Protein AF-A0AAD7ZLG0-F1 (afdb_monomer)

Structure (mmCIF, N/CA/C/O backbone):
data_AF-A0AAD7ZLG0-F1
#
_entry.id   AF-A0AAD7ZLG0-F1
#
loop_
_atom_site.group_PDB
_atom_site.id
_atom_site.type_symbol
_atom_site.label_atom_id
_atom_site.label_alt_id
_atom_site.label_comp_id
_atom_site.label_asym_id
_atom_site.label_entity_id
_atom_site.label_seq_id
_atom_site.pdbx_PDB_ins_code
_atom_site.Cartn_x
_atom_site.Cartn_y
_atom_site.Cartn_z
_atom_site.occupancy
_atom_site.B_iso_or_equiv
_atom_site.auth_seq_id
_atom_site.auth_comp_id
_atom_site.auth_asym_id
_atom_site.auth_atom_id
_atom_site.pdbx_PDB_model_num
ATOM 1 N N . MET A 1 1 ? 21.319 23.544 24.319 1.00 53.62 1 MET A N 1
ATOM 2 C CA . MET A 1 1 ? 20.885 22.191 23.913 1.00 53.62 1 MET A CA 1
ATOM 3 C C . MET A 1 1 ? 19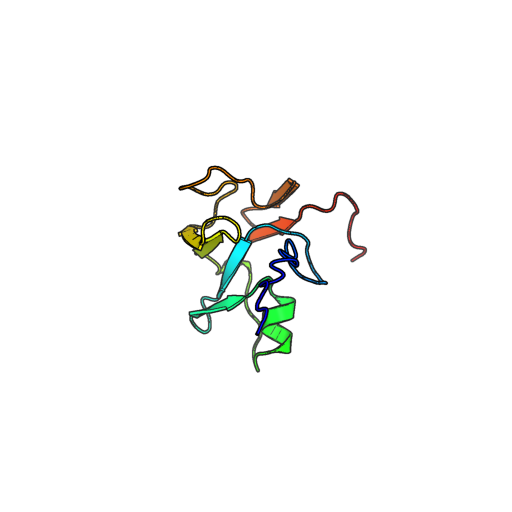.378 22.239 23.693 1.00 53.62 1 MET A C 1
ATOM 5 O O . MET A 1 1 ? 18.639 22.139 24.660 1.00 53.62 1 MET A O 1
ATOM 9 N N . ALA A 1 2 ? 18.917 22.511 22.471 1.00 42.88 2 ALA A N 1
ATOM 10 C CA . ALA A 1 2 ? 17.490 22.555 22.152 1.00 42.88 2 ALA A CA 1
ATOM 11 C C . ALA A 1 2 ? 17.229 21.577 21.005 1.00 42.88 2 ALA A C 1
ATOM 13 O O . ALA A 1 2 ? 17.585 21.847 19.863 1.00 42.88 2 ALA A O 1
ATOM 14 N N . TYR A 1 3 ? 16.661 20.419 21.330 1.00 49.38 3 TYR A N 1
ATOM 15 C CA . TYR A 1 3 ? 16.173 19.458 20.347 1.00 49.38 3 TYR A CA 1
ATOM 16 C C . TYR A 1 3 ? 14.654 19.616 20.300 1.00 49.38 3 TYR A C 1
ATOM 18 O O . TYR A 1 3 ? 13.942 19.069 21.138 1.00 49.38 3 TYR A O 1
ATOM 26 N N . ALA A 1 4 ? 14.156 20.391 19.343 1.00 52.69 4 ALA A N 1
ATOM 27 C CA . ALA A 1 4 ? 12.769 20.287 18.916 1.00 52.69 4 ALA A CA 1
ATOM 28 C C . ALA A 1 4 ? 12.778 19.438 17.644 1.00 52.69 4 ALA A C 1
ATOM 30 O O . ALA A 1 4 ? 13.212 19.895 16.588 1.00 52.69 4 ALA A O 1
ATOM 31 N N . LYS A 1 5 ? 12.375 18.168 17.770 1.00 46.84 5 LYS A N 1
ATOM 32 C CA . LYS A 1 5 ? 12.099 17.29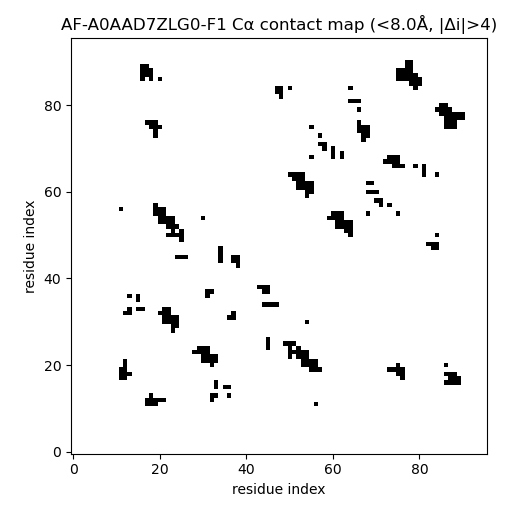0 16.630 1.00 46.84 5 LYS A CA 1
ATOM 33 C C . LYS A 1 5 ? 11.024 17.961 15.776 1.00 46.84 5 LYS A C 1
ATOM 35 O O . LYS A 1 5 ? 9.863 18.010 16.171 1.00 46.84 5 LYS A O 1
ATOM 40 N N . MET A 1 6 ? 11.423 18.494 14.630 1.00 49.72 6 MET A N 1
ATOM 41 C CA . MET A 1 6 ? 10.501 18.915 13.585 1.00 49.72 6 MET A CA 1
ATOM 42 C C . MET A 1 6 ? 10.023 17.650 12.863 1.00 49.72 6 MET A C 1
ATOM 44 O O . MET A 1 6 ? 10.628 17.194 11.900 1.00 49.72 6 MET A O 1
ATOM 48 N N . GLU A 1 7 ? 8.962 17.041 13.389 1.00 55.38 7 GLU A N 1
ATOM 49 C CA . GLU A 1 7 ? 8.160 16.037 12.687 1.00 55.38 7 GLU A CA 1
ATOM 50 C C . GLU A 1 7 ? 7.354 16.758 11.597 1.00 55.38 7 GLU A C 1
ATOM 52 O O . GLU A 1 7 ? 6.257 17.248 11.856 1.00 55.38 7 GLU A O 1
ATOM 57 N N . SER A 1 8 ? 7.897 16.889 10.388 1.00 43.91 8 SER A N 1
ATOM 58 C CA . SER A 1 8 ? 7.125 17.417 9.259 1.00 43.91 8 SER A CA 1
ATOM 59 C C . SER A 1 8 ? 7.710 16.984 7.924 1.00 43.91 8 SER A C 1
ATOM 61 O O . SER A 1 8 ? 8.267 17.792 7.193 1.00 43.91 8 SER A O 1
ATOM 63 N N . ASP A 1 9 ? 7.526 15.709 7.601 1.00 40.44 9 ASP A N 1
ATOM 64 C CA . ASP A 1 9 ? 7.045 15.350 6.270 1.00 40.44 9 ASP A CA 1
ATOM 65 C C . ASP A 1 9 ? 6.393 13.965 6.350 1.00 40.44 9 ASP A C 1
ATOM 67 O O . ASP A 1 9 ? 7.005 12.929 6.094 1.00 40.44 9 ASP A O 1
ATOM 71 N N . ARG A 1 10 ? 5.118 13.913 6.755 1.00 50.38 10 ARG A N 1
ATOM 72 C CA . ARG A 1 10 ? 4.280 12.768 6.380 1.00 50.38 10 ARG A CA 1
ATOM 73 C C . ARG A 1 10 ? 3.969 12.934 4.893 1.00 50.38 10 ARG A C 1
ATOM 75 O O . ARG A 1 10 ? 2.831 13.249 4.553 1.00 50.38 10 ARG A O 1
ATOM 82 N N . SER A 1 11 ? 4.964 12.768 4.019 1.00 54.41 11 SER A N 1
ATOM 83 C CA . SER A 1 11 ? 4.721 12.651 2.583 1.00 54.41 11 SER A CA 1
ATOM 84 C C . SER A 1 11 ? 3.703 11.536 2.401 1.00 54.41 11 SER A C 1
ATOM 86 O O . SER A 1 11 ? 3.954 10.359 2.675 1.00 54.41 11 SER A O 1
ATOM 88 N N . VAL A 1 12 ? 2.487 11.920 2.019 1.00 75.19 12 VAL A N 1
ATOM 89 C CA . VAL A 1 12 ? 1.418 10.978 1.710 1.00 75.19 12 VAL A CA 1
ATOM 90 C C . VAL A 1 12 ? 1.756 10.373 0.353 1.00 75.19 12 VAL A C 1
ATOM 92 O O . VAL A 1 12 ? 1.339 10.874 -0.684 1.00 75.19 12 VAL A O 1
ATOM 95 N N . GLY A 1 13 ? 2.576 9.324 0.359 1.00 83.44 13 GLY A N 1
ATOM 96 C CA . GLY A 1 13 ? 2.972 8.594 -0.839 1.00 83.44 13 GLY A CA 1
ATOM 97 C C . GLY A 1 13 ? 4.409 8.876 -1.268 1.00 83.44 13 GLY A C 1
ATOM 98 O O . GLY A 1 13 ? 5.318 8.922 -0.444 1.00 83.44 13 GLY A O 1
ATOM 99 N N . CYS A 1 14 ? 4.616 8.980 -2.575 1.00 85.44 14 CYS A N 1
ATOM 100 C CA . CYS A 1 14 ? 5.907 9.202 -3.225 1.00 85.44 14 CYS A CA 1
ATOM 101 C C . CYS A 1 14 ? 5.746 10.208 -4.377 1.00 85.44 14 CYS A C 1
ATOM 103 O O . CYS A 1 14 ? 4.683 10.817 -4.526 1.00 85.44 14 CYS A O 1
ATOM 105 N N . GLU A 1 15 ? 6.793 10.405 -5.178 1.00 84.12 15 GLU A N 1
ATOM 106 C CA . GLU A 1 15 ? 6.716 11.199 -6.414 1.00 84.12 15 GLU A CA 1
ATOM 107 C C . GLU A 1 15 ? 5.818 10.562 -7.484 1.00 84.12 15 GLU A C 1
ATOM 109 O O . GLU A 1 15 ? 5.214 11.277 -8.269 1.00 84.12 15 GLU A O 1
ATOM 114 N N . HIS A 1 16 ? 5.668 9.233 -7.463 1.00 82.69 16 HIS A N 1
ATOM 115 C CA . HIS A 1 16 ? 4.884 8.495 -8.456 1.00 82.69 16 HIS A CA 1
ATOM 116 C C . HIS A 1 16 ? 3.384 8.424 -8.154 1.00 82.69 16 HIS A C 1
ATOM 118 O O . HIS A 1 16 ? 2.579 8.357 -9.073 1.00 82.69 16 HIS A O 1
ATOM 124 N N . TYR A 1 17 ? 3.025 8.326 -6.872 1.00 82.81 17 TYR A N 1
ATOM 125 C CA . TYR A 1 17 ? 1.645 8.145 -6.415 1.00 82.81 17 TYR A CA 1
ATOM 126 C C . TYR A 1 17 ? 1.463 8.796 -5.053 1.00 82.81 17 TYR A C 1
ATOM 128 O O . TYR A 1 17 ? 2.270 8.559 -4.138 1.00 82.81 17 TYR A O 1
ATOM 136 N N . LYS A 1 18 ? 0.372 9.541 -4.882 1.00 86.12 18 LYS A N 1
ATOM 137 C CA . LYS A 1 18 ? -0.029 10.083 -3.580 1.00 86.12 18 LYS A CA 1
ATOM 138 C C . LYS A 1 18 ? -0.938 9.074 -2.906 1.00 86.12 18 LYS A C 1
ATOM 140 O O . LYS A 1 18 ? -2.011 8.784 -3.406 1.00 86.12 18 LYS A O 1
ATOM 145 N N . ARG A 1 19 ? -0.515 8.481 -1.789 1.00 87.56 19 ARG A N 1
ATOM 146 C CA . ARG A 1 19 ? -1.309 7.441 -1.112 1.00 87.56 19 ARG A CA 1
ATOM 147 C C . ARG A 1 19 ? -0.906 7.221 0.330 1.00 87.56 19 ARG A C 1
ATOM 149 O O . ARG A 1 19 ? 0.219 7.504 0.738 1.00 87.56 19 ARG A O 1
ATOM 156 N N . ARG A 1 20 ? -1.813 6.629 1.104 1.00 90.50 20 ARG A N 1
ATOM 157 C CA . ARG A 1 20 ? -1.635 6.387 2.548 1.00 90.50 20 ARG A CA 1
ATOM 158 C C . ARG A 1 20 ? -1.267 4.934 2.895 1.00 90.50 20 ARG A C 1
ATOM 160 O O . ARG A 1 20 ? -1.495 4.478 4.020 1.00 90.50 20 ARG A O 1
ATOM 167 N N . SER A 1 21 ? -0.702 4.195 1.937 1.00 92.19 21 SER A N 1
ATOM 168 C CA . SER A 1 21 ? -0.238 2.810 2.101 1.00 92.19 21 SER A CA 1
ATOM 169 C C . SER A 1 21 ? 1.134 2.549 1.468 1.00 92.19 21 SER A C 1
ATOM 171 O O . SER A 1 21 ? 1.527 3.161 0.473 1.00 92.19 21 SER A O 1
ATOM 173 N N . LYS A 1 22 ? 1.859 1.586 2.044 1.00 93.38 22 LYS A N 1
ATOM 174 C CA . LYS A 1 22 ? 3.070 0.973 1.477 1.00 93.38 22 LYS A CA 1
ATOM 175 C C . LYS A 1 22 ? 2.794 -0.500 1.192 1.00 93.38 22 LYS A C 1
ATOM 177 O O . LYS A 1 22 ? 2.090 -1.136 1.964 1.00 93.38 22 LYS A O 1
ATOM 182 N N . PHE A 1 23 ? 3.327 -1.055 0.113 1.00 93.12 23 PHE A N 1
ATOM 183 C CA . PHE A 1 23 ? 3.179 -2.474 -0.205 1.00 93.12 23 PHE A CA 1
ATOM 184 C C . PHE A 1 23 ? 4.267 -3.302 0.446 1.00 93.12 23 PHE A C 1
ATOM 186 O O . PHE A 1 23 ? 5.415 -2.865 0.498 1.00 93.12 23 PHE A O 1
ATOM 193 N N . VAL A 1 24 ? 3.902 -4.508 0.871 1.00 94.50 24 VAL A N 1
ATOM 194 C CA . VAL A 1 24 ? 4.865 -5.573 1.139 1.00 94.50 24 VAL A CA 1
ATOM 195 C C . VAL A 1 24 ? 5.082 -6.303 -0.181 1.00 94.50 24 VAL A C 1
ATOM 197 O O . VAL A 1 24 ? 4.147 -6.881 -0.737 1.00 94.50 24 VAL A O 1
ATOM 200 N N . THR A 1 25 ? 6.286 -6.214 -0.735 1.00 91.81 25 THR A N 1
ATOM 201 C CA . THR A 1 25 ? 6.590 -6.789 -2.044 1.00 91.81 25 THR A CA 1
ATOM 202 C C . THR A 1 25 ? 6.793 -8.300 -1.912 1.00 91.81 25 THR A C 1
ATOM 204 O O . THR A 1 25 ? 7.653 -8.734 -1.149 1.00 91.81 25 THR A O 1
ATOM 207 N N . PRO A 1 26 ? 6.037 -9.141 -2.640 1.00 90.81 26 PRO A N 1
ATOM 208 C CA . PRO A 1 26 ? 6.116 -10.597 -2.486 1.00 90.81 26 PRO A CA 1
ATOM 209 C C . PRO A 1 26 ? 7.435 -11.184 -3.013 1.00 90.81 26 PRO A C 1
ATOM 211 O O . PRO A 1 26 ? 7.843 -12.260 -2.592 1.00 90.81 26 PRO A O 1
ATOM 214 N N . CYS A 1 27 ? 8.118 -10.475 -3.916 1.00 90.56 27 CYS A N 1
ATOM 215 C CA . CYS A 1 27 ? 9.383 -10.903 -4.513 1.00 90.56 27 CYS A CA 1
ATOM 216 C C . CYS A 1 27 ? 10.558 -10.900 -3.523 1.00 90.56 27 CYS A C 1
ATOM 218 O O . CYS A 1 27 ? 11.418 -11.773 -3.598 1.00 90.56 27 CYS A O 1
ATOM 220 N N . CYS A 1 28 ? 10.603 -9.938 -2.599 1.00 91.12 28 CYS A N 1
ATOM 221 C CA . CYS A 1 28 ? 11.744 -9.740 -1.699 1.00 91.12 28 CYS A CA 1
ATOM 222 C C . CYS A 1 28 ? 11.346 -9.434 -0.244 1.00 91.12 28 CYS A C 1
ATOM 224 O O . CYS A 1 28 ? 12.217 -9.201 0.592 1.00 91.12 28 CYS A O 1
ATOM 226 N N . ASN A 1 29 ? 10.046 -9.464 0.077 1.00 90.75 29 ASN A N 1
ATOM 227 C CA . ASN A 1 29 ? 9.464 -9.174 1.394 1.00 90.75 29 ASN A CA 1
ATOM 228 C C . ASN A 1 29 ? 9.859 -7.807 1.977 1.00 90.75 29 ASN A C 1
ATOM 230 O O . ASN A 1 29 ? 9.868 -7.613 3.195 1.00 90.75 29 ASN A O 1
ATOM 234 N N . LYS A 1 30 ? 10.174 -6.844 1.110 1.00 92.62 30 LYS A N 1
ATOM 235 C CA . LYS A 1 30 ? 10.520 -5.471 1.488 1.00 92.62 30 LYS A CA 1
ATOM 236 C C . LYS A 1 30 ? 9.291 -4.567 1.407 1.00 92.62 30 LYS A C 1
ATOM 238 O O . LYS A 1 30 ? 8.268 -4.924 0.827 1.00 92.62 30 LYS A O 1
ATOM 243 N N . ILE A 1 31 ? 9.374 -3.388 2.019 1.00 93.44 31 ILE A N 1
ATOM 244 C CA . ILE A 1 31 ? 8.255 -2.442 2.085 1.00 93.44 31 ILE A CA 1
ATOM 245 C C . ILE A 1 31 ? 8.548 -1.242 1.192 1.00 93.44 31 ILE A C 1
ATOM 247 O O . ILE A 1 31 ? 9.498 -0.509 1.449 1.00 93.44 31 ILE A O 1
ATOM 251 N N . TYR A 1 32 ? 7.685 -0.997 0.205 1.00 93.31 32 TYR A N 1
ATOM 252 C CA . TYR A 1 32 ? 7.840 0.117 -0.732 1.00 93.31 32 TYR A CA 1
ATOM 253 C C . TYR A 1 32 ? 6.569 0.936 -0.903 1.00 93.31 32 TYR A C 1
ATOM 255 O O . TYR A 1 32 ? 5.446 0.428 -0.896 1.00 93.31 32 TYR A O 1
ATOM 263 N N . THR A 1 33 ? 6.748 2.238 -1.113 1.00 90.25 33 THR A N 1
ATOM 264 C CA . THR A 1 33 ? 5.631 3.156 -1.337 1.00 90.25 33 THR A CA 1
ATOM 265 C C . THR A 1 33 ? 5.047 3.055 -2.735 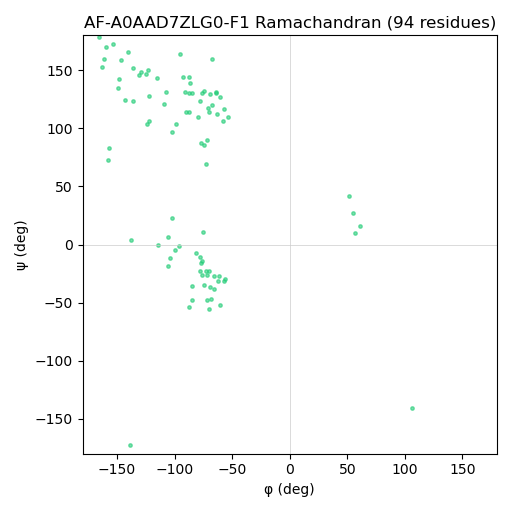1.00 90.25 33 THR A C 1
ATOM 267 O O . THR A 1 33 ? 3.948 3.536 -2.902 1.00 90.25 33 THR A O 1
ATOM 270 N N . CYS A 1 34 ? 5.675 2.424 -3.726 1.00 88.94 34 CYS A N 1
ATOM 271 C CA . CYS A 1 34 ? 5.029 2.025 -4.983 1.00 88.94 34 CYS A CA 1
ATOM 272 C C . CYS A 1 34 ? 5.907 1.018 -5.740 1.00 88.94 34 CYS A C 1
ATOM 274 O O . CYS A 1 34 ? 6.991 0.680 -5.268 1.00 88.94 34 CYS A O 1
ATOM 276 N N . ARG A 1 35 ? 5.443 0.539 -6.905 1.00 89.12 35 ARG A N 1
ATOM 277 C CA . ARG A 1 35 ? 6.242 -0.352 -7.765 1.00 89.12 35 ARG A CA 1
ATOM 278 C C . ARG A 1 35 ? 7.475 0.335 -8.351 1.00 89.12 35 ARG A C 1
ATOM 280 O O . ARG A 1 35 ? 8.515 -0.289 -8.408 1.00 89.12 35 ARG A O 1
ATOM 287 N N . PHE A 1 36 ? 7.377 1.606 -8.738 1.00 90.19 36 PHE A N 1
ATOM 288 C CA . PHE A 1 36 ? 8.503 2.318 -9.343 1.00 90.19 36 PHE A CA 1
ATOM 289 C C . PHE A 1 36 ? 9.609 2.536 -8.313 1.00 90.19 36 PHE A C 1
ATOM 291 O O . PHE A 1 36 ? 10.724 2.094 -8.538 1.00 90.19 36 PHE A O 1
ATOM 298 N N . CYS A 1 37 ? 9.256 2.994 -7.107 1.00 90.62 37 CYS A N 1
ATOM 299 C CA . CYS A 1 37 ? 10.212 3.087 -6.003 1.00 90.62 37 CYS A CA 1
ATOM 300 C C . CYS A 1 37 ? 10.887 1.746 -5.669 1.00 90.62 37 CYS A C 1
ATOM 302 O O . CYS A 1 37 ? 12.016 1.744 -5.190 1.00 90.62 37 CYS A O 1
ATOM 304 N N . HIS A 1 38 ? 10.201 0.614 -5.862 1.00 92.75 38 HIS A N 1
ATOM 305 C CA . HIS A 1 38 ? 10.826 -0.704 -5.740 1.00 92.75 38 HIS A CA 1
ATOM 306 C C . HIS A 1 38 ? 1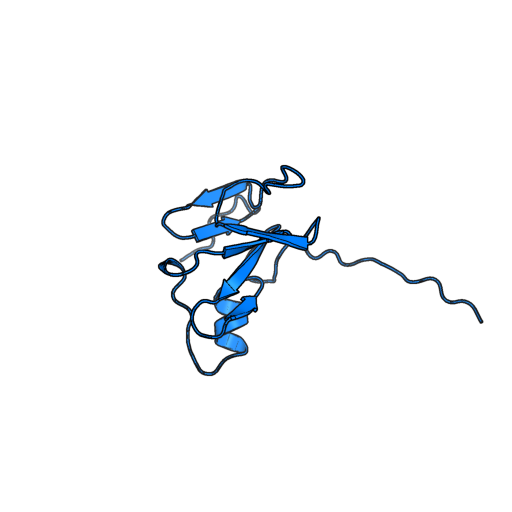1.806 -0.948 -6.892 1.00 92.75 38 HIS A C 1
ATOM 308 O O . HIS A 1 38 ? 12.978 -1.199 -6.641 1.00 92.75 38 HIS A O 1
ATOM 314 N N . ASP A 1 39 ? 11.335 -0.835 -8.133 1.00 91.19 39 ASP A N 1
ATOM 315 C CA . ASP A 1 39 ? 12.098 -1.134 -9.348 1.00 91.19 39 ASP A CA 1
ATOM 316 C C . ASP A 1 39 ? 13.341 -0.229 -9.507 1.00 91.19 39 ASP A C 1
ATOM 318 O O . ASP A 1 39 ? 14.328 -0.642 -10.102 1.00 91.19 39 ASP A O 1
ATOM 322 N N . GLU A 1 40 ? 13.327 0.983 -8.947 1.00 93.06 40 GLU A N 1
ATOM 323 C CA . GLU A 1 40 ? 14.481 1.896 -8.910 1.00 93.06 40 GLU A CA 1
ATOM 324 C C . GLU A 1 40 ? 15.543 1.508 -7.870 1.00 93.06 40 GLU A C 1
ATOM 326 O O . GLU A 1 40 ? 16.711 1.864 -8.012 1.00 93.06 40 GLU A O 1
ATOM 331 N N . ASN A 1 41 ? 15.146 0.810 -6.802 1.00 91.94 41 ASN A N 1
ATOM 332 C CA . ASN A 1 41 ? 16.031 0.441 -5.690 1.00 91.94 41 ASN A CA 1
ATOM 333 C C . ASN A 1 41 ? 16.446 -1.035 -5.720 1.00 91.94 41 ASN A C 1
ATOM 335 O O . ASN A 1 41 ? 17.335 -1.441 -4.974 1.00 91.94 41 ASN A O 1
ATOM 339 N N . GLU A 1 42 ? 15.810 -1.844 -6.561 1.00 93.25 42 GLU A N 1
ATOM 340 C CA . GLU A 1 42 ? 16.021 -3.281 -6.645 1.00 93.25 42 GLU A CA 1
ATOM 341 C C . GLU A 1 42 ? 16.419 -3.683 -8.067 1.00 93.25 42 GLU A C 1
ATOM 343 O O . GLU A 1 42 ? 15.996 -3.097 -9.054 1.00 93.25 42 GLU A O 1
ATOM 348 N N . SER A 1 43 ? 17.207 -4.749 -8.201 1.00 92.75 43 SER A N 1
ATOM 349 C CA . SER A 1 43 ? 17.638 -5.282 -9.504 1.00 92.75 43 SER A CA 1
ATOM 350 C C . SER A 1 43 ? 16.544 -6.053 -10.262 1.00 92.75 43 SER A C 1
ATOM 352 O O . SER A 1 43 ? 16.834 -6.755 -11.231 1.00 92.75 43 SER A O 1
ATOM 354 N N . HIS A 1 44 ? 15.294 -5.979 -9.802 1.00 91.38 44 HIS A N 1
ATOM 355 C CA . HIS A 1 44 ? 14.158 -6.711 -10.347 1.00 91.38 44 HIS A CA 1
ATOM 356 C C . HIS A 1 44 ? 12.875 -5.892 -10.237 1.00 91.38 44 HIS A C 1
ATOM 358 O O . HIS A 1 44 ? 12.753 -5.010 -9.391 1.00 91.38 44 HIS A O 1
ATOM 364 N N . CYS A 1 45 ? 11.893 -6.241 -11.067 1.00 89.81 45 CYS A N 1
ATOM 365 C CA . CYS A 1 45 ? 10.586 -5.601 -11.047 1.00 89.81 45 CYS A CA 1
ATOM 366 C C . CYS A 1 45 ? 9.591 -6.348 -10.159 1.00 89.81 45 CYS A C 1
ATOM 368 O O . CYS A 1 45 ? 9.566 -7.582 -10.135 1.00 89.81 45 CYS A O 1
ATOM 370 N N . VAL A 1 46 ? 8.716 -5.608 -9.476 1.00 89.62 46 VAL A N 1
ATOM 371 C CA . VAL A 1 46 ? 7.603 -6.204 -8.723 1.00 89.62 46 VAL A CA 1
ATOM 372 C C . VAL A 1 46 ? 6.344 -6.316 -9.582 1.00 89.62 46 VAL A C 1
ATOM 374 O O . VAL A 1 46 ? 5.873 -5.349 -10.187 1.00 89.62 46 VAL A O 1
ATOM 377 N N . ASN A 1 47 ? 5.720 -7.496 -9.584 1.00 88.12 47 ASN A N 1
ATOM 378 C CA . ASN A 1 47 ? 4.387 -7.649 -10.151 1.00 88.12 47 ASN A CA 1
ATOM 379 C C . ASN A 1 47 ? 3.333 -7.154 -9.154 1.00 88.12 47 ASN A C 1
ATOM 381 O O . ASN A 1 47 ? 3.053 -7.787 -8.136 1.00 88.12 47 ASN A O 1
ATOM 385 N N . ARG A 1 48 ? 2.700 -6.022 -9.475 1.00 83.38 48 ARG A N 1
ATOM 386 C CA . ARG A 1 48 ? 1.661 -5.410 -8.630 1.00 83.38 48 ARG A CA 1
ATOM 387 C C . ARG A 1 48 ? 0.493 -6.347 -8.311 1.00 83.38 48 ARG A C 1
ATOM 389 O O . ARG A 1 48 ? -0.110 -6.192 -7.258 1.00 83.38 48 ARG A O 1
ATOM 396 N N . LYS A 1 49 ? 0.168 -7.303 -9.193 1.00 85.81 49 LYS A N 1
ATOM 397 C CA . LYS A 1 49 ? -0.963 -8.226 -8.996 1.00 85.81 49 LYS A CA 1
ATOM 398 C C . LYS A 1 49 ? -0.703 -9.258 -7.897 1.00 85.81 49 LYS A C 1
ATOM 400 O O . LYS A 1 49 ? -1.657 -9.698 -7.263 1.00 85.81 49 LYS A O 1
ATOM 405 N N . ASP A 1 50 ? 0.562 -9.586 -7.646 1.00 89.81 50 ASP A N 1
ATOM 406 C CA . ASP A 1 50 ? 0.962 -10.551 -6.617 1.00 89.81 50 ASP A CA 1
ATOM 407 C C . ASP A 1 50 ? 0.993 -9.935 -5.209 1.00 89.81 50 ASP A C 1
ATOM 409 O O . ASP A 1 50 ? 1.168 -10.638 -4.217 1.00 89.81 50 ASP A O 1
ATOM 413 N N . VAL A 1 51 ? 0.815 -8.615 -5.087 1.00 91.44 51 VAL A N 1
ATOM 414 C CA . VAL A 1 51 ? 0.802 -7.941 -3.787 1.00 91.44 51 VAL A CA 1
ATOM 415 C C . VAL A 1 51 ? -0.471 -8.309 -3.020 1.00 91.44 51 VAL A C 1
ATOM 417 O O . VAL A 1 51 ? -1.585 -7.925 -3.388 1.00 91.44 51 VAL A O 1
ATOM 420 N N . THR A 1 52 ? -0.294 -9.020 -1.908 1.00 93.44 52 THR A N 1
ATOM 421 C CA . THR A 1 52 ? -1.376 -9.453 -1.008 1.00 93.44 52 THR A CA 1
ATOM 422 C C . THR A 1 52 ? -1.441 -8.657 0.288 1.00 93.44 52 THR A C 1
ATOM 424 O O . THR A 1 52 ? -2.485 -8.647 0.943 1.00 93.44 52 THR A O 1
ATOM 427 N N . GLU A 1 53 ? -0.359 -7.966 0.648 1.00 95.06 53 GLU A N 1
ATOM 428 C CA . GLU A 1 53 ? -0.221 -7.244 1.910 1.00 95.06 53 GLU A CA 1
ATOM 429 C C . GLU A 1 53 ? 0.248 -5.798 1.714 1.00 95.06 53 GLU A C 1
ATOM 431 O O . GLU A 1 53 ? 1.014 -5.462 0.806 1.00 95.06 53 GLU A O 1
ATOM 436 N N . LEU A 1 54 ? -0.207 -4.931 2.612 1.00 94.44 54 LEU A N 1
ATOM 437 C CA . LEU A 1 54 ? 0.181 -3.532 2.690 1.00 94.44 54 LEU A CA 1
ATOM 438 C C . LEU A 1 54 ? 0.346 -3.091 4.147 1.00 94.44 54 LEU A C 1
ATOM 440 O O . LEU A 1 54 ? -0.102 -3.752 5.081 1.00 94.44 54 LEU A O 1
ATOM 444 N N . VAL A 1 55 ? 0.981 -1.943 4.340 1.00 94.75 55 VAL A N 1
ATOM 445 C CA . VAL A 1 55 ? 1.186 -1.293 5.632 1.00 94.75 55 VAL A CA 1
ATOM 446 C C . VAL A 1 55 ? 0.583 0.104 5.572 1.00 94.75 55 VAL A C 1
ATOM 448 O O . VAL A 1 55 ? 0.880 0.880 4.660 1.00 94.75 55 VAL A O 1
ATOM 451 N N . CYS A 1 56 ? -0.273 0.433 6.537 1.00 93.50 56 CYS A N 1
ATOM 452 C CA . CYS A 1 56 ? -0.857 1.768 6.650 1.00 93.50 56 CYS A CA 1
ATOM 453 C C . CYS A 1 56 ? 0.211 2.785 7.065 1.00 93.50 56 CYS A C 1
ATOM 455 O O . CYS A 1 56 ? 0.881 2.584 8.071 1.00 93.50 56 CYS A O 1
ATOM 457 N N . THR A 1 57 ? 0.342 3.909 6.358 1.00 91.12 57 THR A N 1
ATOM 458 C CA . THR A 1 57 ? 1.334 4.940 6.726 1.00 91.12 57 THR A CA 1
ATOM 459 C C . THR A 1 57 ? 0.909 5.798 7.917 1.00 91.12 57 THR A C 1
ATOM 461 O O . THR A 1 57 ? 1.741 6.474 8.515 1.00 91.12 57 THR A O 1
ATOM 464 N N . ASN A 1 58 ? -0.376 5.774 8.282 1.00 90.12 58 ASN A N 1
ATOM 465 C CA . ASN A 1 58 ? -0.903 6.544 9.407 1.00 90.12 58 ASN A CA 1
ATOM 466 C C . ASN A 1 58 ? -0.729 5.825 10.750 1.00 90.12 58 ASN A C 1
ATOM 468 O O . ASN A 1 58 ? -0.272 6.432 11.712 1.00 90.12 58 ASN A O 1
ATOM 472 N N . CYS A 1 59 ? -1.093 4.539 10.813 1.00 92.69 59 CYS A N 1
ATOM 473 C CA . CYS A 1 59 ? -1.059 3.747 12.049 1.00 92.69 59 CYS A CA 1
ATOM 474 C C . CYS A 1 59 ? -0.038 2.598 12.037 1.00 92.69 59 CYS A C 1
ATOM 476 O O . CYS A 1 59 ? 0.069 1.881 13.025 1.00 92.69 59 CYS A O 1
ATOM 478 N N . ASN A 1 60 ? 0.710 2.410 10.943 1.00 92.12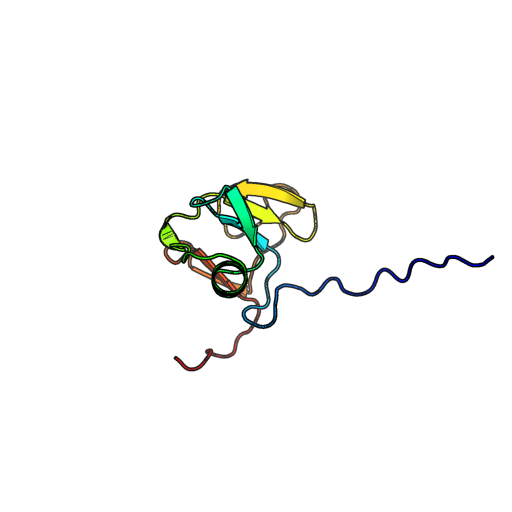 60 ASN A N 1
ATOM 479 C CA . ASN A 1 60 ? 1.720 1.355 10.771 1.00 92.12 60 ASN A CA 1
ATOM 480 C C . ASN A 1 60 ? 1.193 -0.089 10.869 1.00 92.12 60 ASN A C 1
ATOM 482 O O . ASN A 1 60 ? 1.975 -1.031 10.969 1.00 92.12 60 ASN A O 1
ATOM 486 N N . THR A 1 61 ? -0.123 -0.296 10.776 1.00 94.75 61 THR A N 1
ATOM 487 C CA . THR A 1 61 ? -0.719 -1.636 10.736 1.00 94.75 61 THR A CA 1
ATOM 488 C C . THR A 1 61 ? -0.420 -2.326 9.403 1.00 94.75 61 THR A C 1
ATOM 490 O O . THR A 1 61 ? -0.868 -1.859 8.347 1.00 94.75 61 THR A O 1
ATOM 493 N N . ARG A 1 62 ? 0.311 -3.448 9.466 1.00 95.31 62 ARG A N 1
ATOM 494 C CA . ARG A 1 62 ? 0.444 -4.427 8.376 1.00 95.31 62 ARG A CA 1
ATOM 495 C C . ARG A 1 62 ? -0.839 -5.244 8.274 1.00 95.31 62 ARG A C 1
ATOM 497 O O . ARG A 1 62 ? -1.346 -5.709 9.286 1.00 95.31 62 ARG A O 1
ATOM 504 N N . GLN A 1 63 ? -1.348 -5.391 7.062 1.00 95.69 63 GLN A N 1
ATOM 505 C CA . GLN A 1 63 ? -2.665 -5.954 6.790 1.00 95.69 63 GLN A CA 1
ATOM 506 C C . GLN A 1 63 ? -2.767 -6.459 5.353 1.00 95.69 63 GLN A C 1
ATOM 508 O O . GLN A 1 63 ? -1.910 -6.176 4.513 1.00 95.69 63 GLN A O 1
ATOM 513 N N . LYS A 1 64 ? -3.852 -7.172 5.051 1.00 95.50 64 LYS A N 1
ATOM 514 C CA . LYS A 1 64 ? -4.171 -7.586 3.680 1.00 95.50 64 LYS A CA 1
ATOM 515 C C . LYS A 1 64 ? -4.518 -6.379 2.809 1.00 95.50 64 LYS A C 1
ATOM 517 O O . LYS A 1 64 ? -4.897 -5.322 3.309 1.00 95.50 64 LYS A O 1
ATOM 522 N N . VAL A 1 65 ? -4.413 -6.534 1.492 1.00 93.88 65 VAL A N 1
ATOM 523 C CA . VAL A 1 65 ? -4.824 -5.476 0.563 1.00 93.88 65 VAL A CA 1
ATOM 524 C C . VAL A 1 65 ? -6.339 -5.274 0.607 1.00 93.88 65 VAL A C 1
ATOM 526 O O . VAL A 1 65 ? -7.109 -6.170 0.270 1.00 93.88 65 VAL A O 1
ATOM 529 N N . GLN A 1 66 ? -6.746 -4.060 0.961 1.00 94.44 66 GLN A N 1
ATOM 530 C CA . GLN A 1 66 ? -8.132 -3.606 1.052 1.00 94.44 66 GLN A CA 1
ATOM 531 C C . GLN A 1 66 ? -8.196 -2.087 0.840 1.00 94.44 66 GLN A C 1
ATOM 533 O O . GLN A 1 66 ? -7.159 -1.438 0.738 1.00 94.44 66 GLN A O 1
ATOM 538 N N . VAL A 1 67 ? -9.400 -1.517 0.739 1.00 93.31 67 VAL A N 1
ATOM 539 C CA . VAL A 1 67 ? -9.609 -0.078 0.464 1.00 93.31 67 VAL A CA 1
ATOM 540 C C . VAL A 1 67 ? -9.308 0.797 1.689 1.00 93.31 67 VAL A C 1
ATOM 542 O O . VAL A 1 67 ? -8.786 1.910 1.558 1.00 93.31 67 VAL A O 1
ATOM 545 N N . ASN A 1 68 ? -9.608 0.281 2.882 1.00 94.75 68 ASN A N 1
ATOM 546 C CA . ASN A 1 68 ? -9.516 0.990 4.154 1.00 94.75 68 ASN A CA 1
ATOM 547 C C . ASN A 1 68 ? -8.644 0.225 5.143 1.00 94.75 68 ASN A C 1
ATOM 549 O O . ASN A 1 68 ? -8.663 -0.997 5.175 1.00 94.75 68 ASN A O 1
ATOM 553 N N . CYS A 1 69 ? -7.922 0.941 5.994 1.00 94.94 69 CYS A N 1
ATOM 554 C CA . CYS A 1 69 ? -7.143 0.324 7.052 1.00 94.94 69 CYS A CA 1
ATOM 555 C C . CYS A 1 69 ? -8.042 -0.399 8.071 1.00 94.94 69 CYS A C 1
ATOM 557 O O . CYS A 1 69 ? 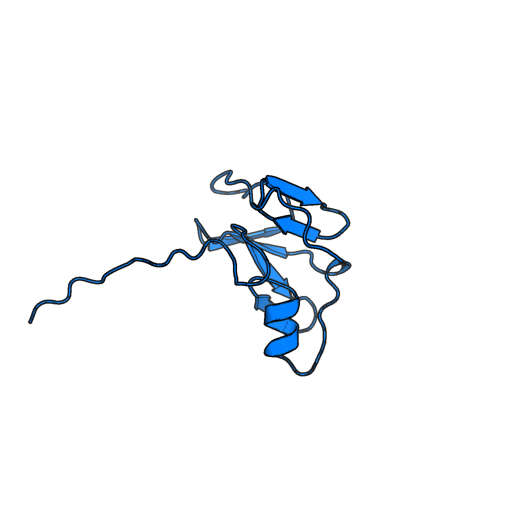-8.920 0.237 8.640 1.00 94.94 69 CYS A O 1
ATOM 559 N N . GLU A 1 70 ? -7.748 -1.656 8.413 1.00 95.94 70 GLU A N 1
ATOM 560 C CA . GLU A 1 70 ? -8.512 -2.424 9.417 1.00 95.94 70 GLU A CA 1
ATOM 561 C C . GLU A 1 70 ? -8.464 -1.818 10.827 1.00 95.94 70 GLU A C 1
ATOM 563 O O . GLU A 1 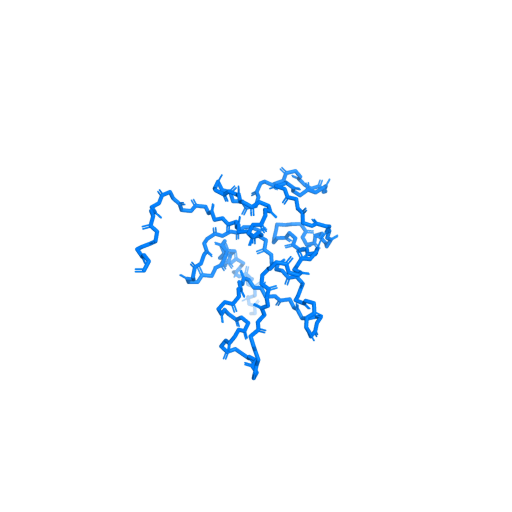70 ? -9.423 -1.919 11.580 1.00 95.94 70 GLU A O 1
ATOM 568 N N . ASN A 1 71 ? -7.357 -1.157 11.178 1.00 94.69 71 ASN A N 1
ATOM 569 C CA . ASN A 1 71 ? -7.169 -0.571 12.503 1.00 94.69 71 ASN A CA 1
ATOM 570 C C . ASN A 1 71 ? -7.725 0.862 12.622 1.00 94.69 71 ASN A C 1
ATOM 572 O O . ASN A 1 71 ? -8.525 1.155 13.503 1.00 94.69 71 ASN A O 1
ATOM 576 N N . CYS A 1 72 ? -7.316 1.782 11.738 1.00 93.50 72 CYS A N 1
ATOM 577 C CA . CYS A 1 72 ? -7.696 3.198 11.835 1.00 93.50 72 CYS A CA 1
ATOM 578 C C . CYS A 1 72 ? -8.757 3.647 10.815 1.00 93.50 72 CYS A C 1
ATOM 580 O O . CYS A 1 72 ? -9.002 4.844 10.696 1.00 93.50 72 CYS A O 1
ATOM 582 N N . ASN A 1 73 ? -9.337 2.725 10.035 1.00 93.31 73 ASN A N 1
ATOM 583 C CA . ASN A 1 73 ? -10.366 2.969 9.006 1.00 93.31 73 ASN A CA 1
ATOM 584 C C . ASN A 1 73 ? -9.995 3.968 7.892 1.00 93.31 73 ASN A C 1
ATOM 586 O O . ASN A 1 73 ? -10.822 4.328 7.051 1.00 93.31 73 ASN A O 1
ATOM 590 N N . LEU A 1 74 ? -8.729 4.379 7.829 1.00 92.00 74 LEU A N 1
ATOM 591 C CA . LEU A 1 74 ? -8.218 5.315 6.836 1.00 92.00 74 LEU A CA 1
ATOM 592 C C . LEU A 1 74 ? -8.310 4.728 5.430 1.00 92.00 74 LEU A C 1
ATOM 594 O O . LEU A 1 74 ? -7.822 3.627 5.187 1.00 92.00 74 LEU A O 1
ATOM 598 N N . ARG A 1 75 ? -8.856 5.497 4.491 1.00 91.50 75 ARG A N 1
ATOM 599 C CA . ARG A 1 75 ? -8.863 5.143 3.070 1.00 91.50 75 ARG A CA 1
ATOM 600 C C . ARG A 1 75 ? -7.482 5.376 2.447 1.00 91.50 75 ARG A C 1
ATOM 602 O O . ARG A 1 75 ? -6.898 6.450 2.614 1.00 91.50 75 ARG A O 1
ATOM 609 N N . PHE A 1 76 ? -6.958 4.378 1.736 1.00 91.31 76 PHE A N 1
ATOM 610 C CA . PHE A 1 76 ? -5.581 4.422 1.222 1.00 91.31 76 PHE A CA 1
ATOM 611 C C . PHE A 1 76 ? -5.380 5.286 -0.023 1.00 91.31 76 PHE A C 1
ATOM 613 O O . PHE A 1 76 ? -4.258 5.732 -0.247 1.00 91.31 76 PHE A O 1
ATOM 620 N N . GLY A 1 77 ? -6.443 5.526 -0.786 1.00 89.12 77 GLY A N 1
ATOM 621 C CA . GLY A 1 77 ? -6.475 6.453 -1.913 1.00 89.12 77 GLY A CA 1
ATOM 622 C C . GLY A 1 77 ? -7.918 6.790 -2.285 1.00 89.12 77 GLY A C 1
ATOM 623 O O . GLY A 1 77 ? -8.837 5.995 -2.038 1.00 89.12 77 GLY A O 1
ATOM 624 N N . LYS A 1 78 ? -8.141 7.970 -2.8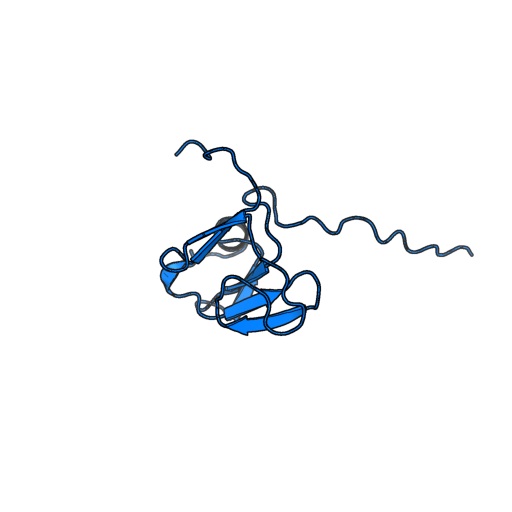64 1.00 87.19 78 LYS A N 1
ATOM 625 C CA . LYS A 1 78 ? -9.438 8.338 -3.448 1.00 87.19 78 LYS A CA 1
ATOM 626 C C . LYS A 1 78 ? -9.798 7.368 -4.570 1.00 87.19 78 LYS A C 1
ATOM 628 O O . LYS A 1 78 ? -10.855 6.734 -4.514 1.00 87.19 78 LYS A O 1
ATOM 633 N N . TYR A 1 79 ? -8.882 7.177 -5.515 1.00 88.44 79 TYR A N 1
ATOM 634 C CA . TYR A 1 79 ? -8.960 6.141 -6.529 1.00 88.44 79 TYR A CA 1
ATOM 635 C C . TYR A 1 79 ? -8.394 4.830 -5.983 1.00 88.44 79 TYR A C 1
ATOM 637 O O . TYR A 1 79 ? -7.325 4.777 -5.371 1.00 88.44 79 TYR A O 1
ATOM 645 N N . THR A 1 80 ? -9.143 3.743 -6.151 1.00 89.00 80 THR A N 1
ATOM 646 C CA . THR A 1 80 ? -8.727 2.418 -5.694 1.00 89.00 80 THR A CA 1
ATOM 647 C C . THR A 1 80 ? -9.176 1.360 -6.683 1.00 89.00 80 THR A C 1
ATOM 649 O O . THR A 1 80 ? -10.366 1.211 -6.947 1.00 89.00 80 THR A O 1
ATOM 652 N N . CYS A 1 81 ? -8.224 0.573 -7.175 1.00 87.94 81 CYS A N 1
ATOM 653 C CA . CYS A 1 81 ? -8.489 -0.617 -7.968 1.00 87.94 81 CYS A CA 1
ATOM 654 C C . CYS A 1 81 ? -7.849 -1.824 -7.278 1.00 87.94 81 CYS A C 1
ATOM 656 O O . CYS A 1 81 ? -6.630 -1.988 -7.300 1.00 87.94 81 CYS A O 1
ATOM 658 N N . LEU A 1 82 ? -8.668 -2.680 -6.658 1.00 88.19 82 LEU A N 1
ATOM 659 C CA . LEU A 1 82 ? -8.190 -3.867 -5.937 1.00 88.19 82 LEU A CA 1
ATOM 660 C C . LEU A 1 82 ? -7.695 -4.980 -6.864 1.00 88.19 82 LEU A C 1
ATOM 662 O O . LEU A 1 82 ? -6.899 -5.807 -6.425 1.00 88.19 82 LEU A O 1
ATOM 666 N N . GLU A 1 83 ? -8.140 -5.008 -8.118 1.00 87.19 83 GLU A N 1
ATOM 667 C CA . GLU A 1 83 ? -7.623 -5.933 -9.129 1.00 87.19 83 GLU A CA 1
ATOM 668 C C . GLU A 1 83 ? -6.202 -5.533 -9.548 1.00 87.19 83 GLU A C 1
ATOM 670 O O . GLU A 1 83 ? -5.284 -6.349 -9.534 1.00 87.19 83 GLU A O 1
ATOM 675 N N . CYS A 1 84 ? -5.994 -4.244 -9.834 1.00 84.94 84 CYS A N 1
ATOM 676 C CA . CYS A 1 84 ? -4.675 -3.704 -10.161 1.00 84.94 84 CYS A CA 1
ATOM 677 C C . CYS A 1 84 ? -3.777 -3.485 -8.935 1.00 84.94 84 CYS A C 1
ATOM 679 O O . CYS A 1 84 ? -2.599 -3.174 -9.114 1.0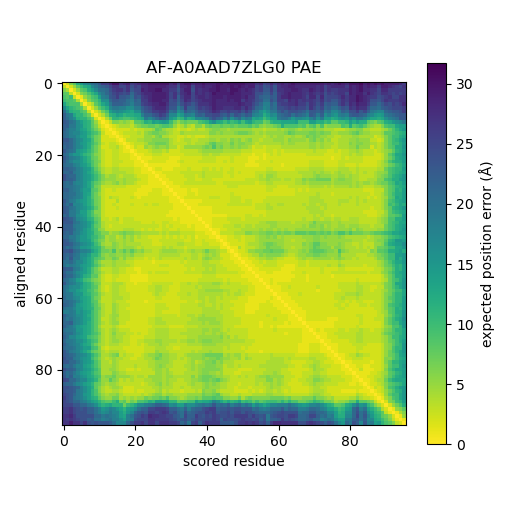0 84.94 84 CYS A O 1
ATOM 681 N N . LYS A 1 85 ? -4.325 -3.592 -7.716 1.00 88.00 85 LYS A N 1
ATOM 682 C CA . LYS A 1 85 ? -3.680 -3.192 -6.453 1.00 88.00 85 LYS A CA 1
ATOM 683 C C . LYS A 1 85 ? -3.144 -1.755 -6.530 1.00 88.00 85 LYS A C 1
ATOM 685 O O . LYS A 1 85 ? -2.031 -1.474 -6.102 1.00 88.00 85 LYS A O 1
ATOM 690 N N . LEU A 1 86 ? -3.922 -0.847 -7.120 1.00 86.38 86 LEU A N 1
ATOM 691 C CA . LEU A 1 86 ? -3.558 0.558 -7.320 1.00 86.38 86 LEU A CA 1
ATOM 692 C C . LEU A 1 86 ? -4.361 1.446 -6.364 1.00 86.38 86 LEU A C 1
ATOM 694 O O . LEU A 1 86 ? -5.580 1.304 -6.277 1.00 86.38 86 LEU A O 1
ATOM 698 N N . PHE A 1 87 ? -3.669 2.347 -5.669 1.00 89.62 87 PHE A N 1
ATOM 699 C CA . PHE A 1 87 ? -4.240 3.295 -4.713 1.00 89.62 87 PHE A CA 1
ATOM 700 C C . PHE A 1 87 ? -3.605 4.650 -4.963 1.00 89.62 87 PHE A C 1
ATOM 702 O O . PHE A 1 87 ? -2.375 4.734 -4.916 1.00 89.62 87 PHE A O 1
ATOM 709 N N . ASP A 1 88 ? -4.436 5.655 -5.215 1.00 85.88 88 ASP A N 1
ATOM 710 C CA . ASP A 1 88 ? -3.978 7.009 -5.494 1.00 85.88 88 ASP A CA 1
ATOM 711 C C . ASP A 1 88 ? -4.982 8.066 -4.991 1.00 85.88 88 ASP A C 1
ATOM 713 O O . ASP A 1 88 ? -6.194 7.838 -4.981 1.00 85.88 88 ASP A O 1
ATOM 717 N N . ASP A 1 89 ? -4.477 9.181 -4.470 1.00 83.12 89 ASP A N 1
ATOM 718 C CA . ASP A 1 89 ? -5.223 10.321 -3.926 1.00 83.12 89 ASP A CA 1
ATOM 719 C C . ASP A 1 89 ? -5.325 11.498 -4.916 1.00 83.12 89 ASP A C 1
ATOM 721 O O . ASP A 1 89 ? -6.029 12.467 -4.609 1.00 83.12 89 ASP A O 1
ATOM 725 N N . GLU A 1 90 ? -4.673 11.429 -6.078 1.00 74.00 90 GLU A N 1
ATOM 726 C CA . GLU A 1 90 ? -4.815 12.409 -7.152 1.00 74.00 90 GLU A CA 1
ATOM 727 C C . GLU A 1 90 ? -6.003 12.043 -8.054 1.00 74.00 90 GLU A C 1
ATOM 729 O O . GLU A 1 90 ? -6.297 10.880 -8.333 1.00 74.00 90 GLU A O 1
ATOM 734 N N . GLU A 1 91 ? -6.757 13.068 -8.452 1.00 56.72 91 GLU A N 1
ATOM 735 C CA . GLU A 1 91 ? -7.921 12.933 -9.339 1.00 56.72 91 GLU A CA 1
ATOM 736 C C . GLU A 1 91 ? -7.559 13.212 -10.803 1.00 56.72 91 GLU A C 1
ATOM 738 O O . GLU A 1 91 ? -8.417 13.097 -11.678 1.00 56.72 91 GLU A O 1
ATOM 743 N N . GLU A 1 92 ? -6.298 13.551 -11.087 1.00 56.59 92 GLU A N 1
ATOM 744 C CA . GLU A 1 92 ? -5.843 13.779 -12.454 1.00 56.59 92 GLU A CA 1
ATOM 745 C C . GLU A 1 92 ? -5.377 12.463 -13.093 1.00 56.59 92 GLU A C 1
ATOM 747 O O . GLU A 1 92 ? -4.591 11.721 -12.497 1.00 56.59 92 GLU A O 1
ATOM 752 N N . PRO A 1 93 ? -5.853 12.131 -14.306 1.00 46.97 93 PRO A N 1
ATOM 753 C CA . PRO A 1 93 ? -5.364 10.973 -15.030 1.00 46.97 93 PRO A CA 1
ATOM 754 C C . PRO A 1 93 ? -3.882 11.187 -15.337 1.00 46.97 93 PRO A C 1
ATOM 756 O O . PRO A 1 93 ? -3.533 12.054 -16.134 1.00 46.97 93 PRO A O 1
ATOM 759 N N . VAL A 1 94 ? -3.011 10.388 -14.716 1.00 49.19 94 VAL A N 1
ATOM 760 C CA . VAL A 1 94 ? -1.598 10.323 -15.104 1.00 49.19 94 VAL A CA 1
ATOM 761 C C . VAL A 1 94 ? -1.567 9.939 -16.589 1.00 49.19 94 VAL A C 1
ATOM 763 O O . VAL A 1 94 ? -2.088 8.867 -16.925 1.00 49.19 94 VAL A O 1
ATOM 766 N N . PRO A 1 95 ? -1.059 10.795 -17.497 1.00 47.41 95 PRO A N 1
ATOM 767 C CA . PRO A 1 95 ? -0.995 10.449 -18.908 1.00 47.41 95 PRO A CA 1
ATOM 768 C C . PRO A 1 95 ? -0.119 9.201 -19.067 1.00 47.41 95 PRO A C 1
ATOM 770 O O . PRO A 1 95 ? 0.980 9.133 -18.514 1.00 47.41 95 PRO A O 1
ATOM 773 N N . LEU A 1 96 ? -0.685 8.198 -19.747 1.00 46.53 96 LEU A N 1
ATOM 774 C CA . LEU A 1 96 ? -0.068 6.902 -20.050 1.00 46.53 96 LEU A CA 1
ATOM 775 C C . LEU A 1 96 ? 1.200 7.041 -20.896 1.00 46.53 96 LEU A C 1
ATOM 777 O O . LEU A 1 96 ? 1.209 7.914 -21.793 1.00 46.53 96 LEU A O 1
#

Organism: Diploptera punctata (NCBI:txid6984)

InterPro domains:
  IPR008913 Zinc finger, CHY-type [PF05495] (14-79)
  IPR008913 Zinc finger, CHY-type [PS51266] (7-74)
  IPR037274 Zinc finger, CHY-type superfamily [SSF161219] (7-76)

pLDDT: mean 83.05, std 16.11, range [40.44, 95.94]

Sequence (96 aa):
MAYAKMESDRSVGCEHYKRRSKFVTPCCNKIYTCRFCHDENESHCVNRKDVTELVCTNCNTRQKVQVNCENCNLRFGKYTCLECKLFDDEEEPVPL

Mean predicted aligned error: 7.99 Å

Radius of gyration: 14.28 Å; Cα contacts (8 Å, |Δi|>4): 167; chains: 1; bounding box: 31×34×44 Å

Foldseek 3Di:
DDDDPPPDDPQQADPVARWQKWFQFPVPRDTGSDQVRVVVVDVDGGQQQPTQWIAGNPPRDIDGQDQADPPPRHGTAPDQDSNSSDHHPDPDPPDD

Nearest PDB structures (foldseek):
  7ynx-assembly2_B  TM=9.630E-01  e=7.140E-11  Homo sapiens
  2dkt-assembly1_A  TM=8.482E-01  e=2.051E-10  Mus musculus
  2k2c-assembly1_A  TM=8.594E-01  e=2.670E-10  Homo sapiens
  6mgj-assembly4_D  TM=3.832E-01  e=8.099E+00  Paenibacillus odorifer

Solvent-accessible surface area (backbone atoms only — not comparable to full-atom values): 5990 Å² total; per-residue (Å²): 140,85,87,76,83,80,88,79,75,84,65,56,36,53,98,89,40,35,20,41,43,26,36,37,38,75,91,77,73,45,79,31,62,43,59,64,66,37,39,77,75,40,101,54,79,68,64,53,69,68,46,56,34,29,28,33,70,85,80,64,51,71,43,66,69,67,66,46,39,91,86,78,63,49,63,28,29,79,45,70,38,83,77,63,58,44,52,24,58,65,88,68,82,76,84,128

Secondary structure (DSSP, 8-state):
-----------SS-SS---SEEEE-TTT--EESSHHHHHHHSSS---GGG--EEEETTT--EEES-SB-TTT--BS-SEEETTTTEEE---S----